Protein AF-U6DDI5-F1 (afdb_monomer_lite)

Secondary structure (DSSP, 8-state):
-PPPTTS--GGGS-HHHHHHHHHHHHHHHHHHHHHHHHTT--HHHHHHHHHHHHHHHS-HHHHTT----TTSS---------S----------------

Organism: Neovison vison (NCBI:txid452646)

Structure (mmCIF, N/CA/C/O backbone):
data_AF-U6DDI5-F1
#
_entry.id   AF-U6DDI5-F1
#
loop_
_atom_site.group_PDB
_atom_site.id
_atom_site.type_symbol
_atom_site.label_atom_id
_atom_site.label_alt_id
_atom_site.label_comp_id
_atom_site.label_asym_id
_atom_site.label_entity_id
_atom_site.label_seq_id
_atom_site.pdbx_PDB_ins_code
_atom_site.Cartn_x
_atom_site.Cartn_y
_atom_site.Cartn_z
_atom_site.occupancy
_atom_site.B_iso_or_equiv
_atom_site.auth_seq_id
_atom_site.auth_comp_id
_atom_site.auth_asym_id
_atom_site.auth_atom_id
_atom_site.pdbx_PDB_model_num
ATOM 1 N N . GLN A 1 1 ? -1.044 10.343 14.500 1.00 68.12 1 GLN A N 1
ATOM 2 C CA . GLN A 1 1 ? 0.271 10.907 14.880 1.00 68.12 1 GLN A CA 1
ATOM 3 C C . GLN A 1 1 ? 1.246 9.753 15.035 1.00 68.12 1 GLN A C 1
ATOM 5 O O . GLN A 1 1 ? 0.830 8.715 15.534 1.00 68.12 1 GLN A O 1
ATOM 10 N N . TRP A 1 2 ? 2.483 9.897 14.560 1.00 75.44 2 TRP A N 1
ATOM 11 C CA . TRP A 1 2 ? 3.495 8.844 14.681 1.00 75.44 2 TRP A CA 1
ATOM 12 C C . TRP A 1 2 ? 3.857 8.629 16.150 1.00 75.44 2 TRP A C 1
ATOM 14 O O . TRP A 1 2 ? 4.048 9.603 16.881 1.00 75.44 2 TRP A O 1
ATOM 24 N N . LYS A 1 3 ? 3.903 7.364 16.569 1.00 76.81 3 LYS A N 1
ATOM 25 C CA . LYS A 1 3 ? 4.393 6.985 17.894 1.00 76.81 3 LYS A CA 1
ATOM 26 C C . LYS A 1 3 ? 5.924 6.905 17.867 1.00 76.81 3 LYS A C 1
ATOM 28 O O . LYS A 1 3 ? 6.468 6.570 16.815 1.00 76.81 3 LYS A O 1
ATOM 33 N N . PRO A 1 4 ? 6.608 7.242 18.970 1.00 78.81 4 PRO A N 1
ATOM 34 C CA . PRO A 1 4 ? 8.058 7.119 19.049 1.00 78.81 4 PRO A CA 1
ATOM 35 C C . PRO A 1 4 ? 8.484 5.650 18.937 1.00 78.81 4 PRO A C 1
ATOM 37 O O . PRO A 1 4 ? 7.776 4.760 19.404 1.00 78.81 4 PRO A O 1
ATOM 40 N N . ASP A 1 5 ? 9.660 5.409 18.357 1.00 74.88 5 ASP A N 1
ATOM 41 C CA . ASP A 1 5 ? 10.204 4.059 18.118 1.00 74.88 5 ASP A CA 1
ATOM 42 C C . ASP A 1 5 ? 10.475 3.269 19.415 1.00 74.88 5 ASP A C 1
ATOM 44 O O . ASP A 1 5 ? 10.644 2.052 19.394 1.00 74.88 5 ASP A O 1
ATOM 48 N N . GLU A 1 6 ? 10.516 3.971 20.548 1.00 76.69 6 GLU A N 1
ATOM 49 C CA . GLU A 1 6 ? 10.716 3.435 21.897 1.00 76.69 6 GLU A CA 1
ATOM 50 C C . GLU A 1 6 ? 9.451 2.771 22.465 1.00 76.69 6 GLU A C 1
ATOM 52 O O . GLU A 1 6 ? 9.539 1.975 23.404 1.00 76.69 6 GLU A O 1
ATOM 57 N N . GLU A 1 7 ? 8.268 3.080 21.916 1.00 76.12 7 GLU A N 1
ATOM 58 C CA . GLU A 1 7 ? 7.034 2.417 22.328 1.00 76.12 7 GLU A CA 1
ATOM 59 C C . GLU A 1 7 ? 6.971 0.986 21.781 1.00 76.12 7 GLU A C 1
ATOM 61 O O . GLU A 1 7 ? 7.337 0.728 20.630 1.00 76.12 7 GLU A O 1
ATOM 66 N N . PRO A 1 8 ? 6.459 0.028 22.575 1.00 76.12 8 PRO A N 1
ATOM 67 C CA . PRO A 1 8 ? 6.289 -1.326 22.092 1.00 76.12 8 PRO A CA 1
ATOM 68 C C . PRO A 1 8 ? 5.365 -1.316 20.868 1.00 76.12 8 PRO A C 1
ATOM 70 O O . PRO A 1 8 ? 4.382 -0.571 20.804 1.00 76.12 8 PRO A O 1
ATOM 73 N N . GLY A 1 9 ? 5.729 -2.126 19.872 1.00 82.25 9 GLY A N 1
ATOM 74 C CA . GLY A 1 9 ? 5.084 -2.128 18.564 1.00 82.25 9 GLY A CA 1
ATOM 75 C C . GLY A 1 9 ? 3.582 -2.437 18.617 1.00 82.25 9 GLY A C 1
ATOM 76 O O . GLY A 1 9 ? 3.039 -2.775 19.674 1.00 82.25 9 GLY A O 1
ATOM 77 N N . PRO A 1 10 ? 2.888 -2.395 17.465 1.00 82.12 10 PRO A N 1
ATOM 78 C CA . PRO A 1 10 ? 1.433 -2.538 17.396 1.00 82.12 10 PRO A CA 1
ATOM 79 C C . PRO A 1 10 ? 0.856 -3.783 18.085 1.00 82.12 10 PRO A C 1
ATOM 81 O O . PRO A 1 10 ? -0.333 -3.817 18.392 1.00 82.12 10 PRO A O 1
ATOM 84 N N . GLN A 1 11 ? 1.670 -4.813 18.346 1.00 84.75 11 GLN A N 1
ATOM 85 C CA . GLN 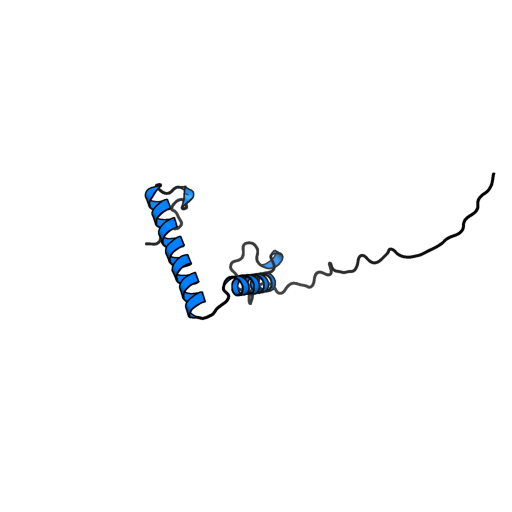A 1 11 ? 1.245 -6.003 19.084 1.00 84.75 11 GLN A CA 1
ATOM 86 C C . GLN A 1 11 ? 0.896 -5.715 20.555 1.00 84.75 11 GLN A C 1
ATOM 88 O O . GLN A 1 11 ? 0.055 -6.417 21.115 1.00 84.75 11 GLN A O 1
ATOM 93 N N . ALA A 1 12 ? 1.511 -4.702 21.171 1.00 89.31 12 ALA A N 1
ATOM 94 C CA . ALA A 1 12 ? 1.321 -4.352 22.580 1.00 89.31 12 ALA A CA 1
ATOM 95 C C . ALA A 1 12 ? 0.265 -3.258 22.813 1.00 89.31 12 ALA A C 1
ATOM 97 O O . ALA A 1 12 ? -0.044 -2.935 23.959 1.00 89.31 12 ALA A O 1
ATOM 98 N N . TRP A 1 13 ? -0.281 -2.664 21.749 1.00 89.38 13 TRP A N 1
ATOM 99 C CA . TRP A 1 13 ? -1.243 -1.570 21.876 1.00 89.38 13 TRP A CA 1
ATOM 100 C C . TRP A 1 13 ? -2.615 -2.052 22.372 1.00 89.38 13 TRP A C 1
ATOM 102 O O . TRP A 1 13 ? -3.004 -3.200 22.114 1.00 89.38 13 TRP A O 1
ATOM 112 N N . PRO A 1 14 ? -3.398 -1.167 23.021 1.00 92.69 14 PRO A N 1
ATOM 113 C CA . PRO A 1 14 ? -4.782 -1.452 23.375 1.00 92.69 14 PRO A CA 1
ATOM 114 C C . PRO A 1 14 ? -5.601 -1.925 22.161 1.00 92.69 14 PRO A C 1
ATOM 116 O O . PRO A 1 14 ? -5.396 -1.424 21.050 1.00 92.69 14 PRO A O 1
ATOM 119 N N . PRO A 1 15 ? -6.587 -2.828 22.338 1.00 92.75 15 PRO A N 1
ATOM 120 C CA . PRO A 1 15 ? -7.377 -3.368 21.227 1.00 92.75 15 PRO A CA 1
ATOM 121 C C . PRO A 1 15 ? -8.012 -2.298 20.331 1.00 92.75 15 PRO A C 1
ATOM 123 O O . PRO A 1 15 ? -8.028 -2.448 19.113 1.00 92.75 15 PRO A O 1
ATOM 126 N N . LYS A 1 16 ? -8.476 -1.192 20.925 1.00 93.88 16 LYS A N 1
ATOM 127 C CA . LYS A 1 16 ? -9.065 -0.061 20.195 1.00 93.88 16 LYS A CA 1
ATOM 128 C C . LYS A 1 16 ? -8.063 0.616 19.255 1.00 93.88 16 LYS A C 1
ATOM 130 O O . LYS A 1 16 ? -8.414 0.949 18.131 1.00 93.88 16 LYS A O 1
ATOM 135 N N . GLU A 1 17 ? -6.824 0.805 19.697 1.00 91.81 17 GLU A N 1
ATOM 136 C CA . GLU A 1 17 ? -5.776 1.424 18.875 1.00 91.81 17 GLU A CA 1
ATOM 137 C C . GLU A 1 17 ? -5.332 0.497 17.744 1.00 91.81 17 GLU A C 1
ATOM 139 O O . GLU A 1 17 ? -5.096 0.948 16.627 1.00 91.81 17 GLU A O 1
ATOM 144 N N . ARG A 1 18 ? -5.272 -0.813 18.005 1.00 92.31 18 ARG A N 1
ATOM 145 C CA . ARG A 1 18 ? -4.991 -1.813 16.967 1.00 92.31 18 ARG A CA 1
ATOM 146 C C . ARG A 1 18 ? -6.083 -1.861 15.904 1.00 92.31 18 ARG A C 1
ATOM 148 O O . ARG A 1 18 ? -5.755 -1.976 14.728 1.00 92.31 18 ARG A O 1
ATOM 155 N N . ALA A 1 19 ? -7.348 -1.771 16.312 1.00 94.31 19 ALA A N 1
ATOM 156 C CA . ALA A 1 19 ? -8.475 -1.694 15.387 1.00 94.31 19 ALA A CA 1
ATOM 157 C C . ALA A 1 19 ? -8.391 -0.424 14.526 1.00 94.31 19 ALA A C 1
ATOM 159 O O . ALA A 1 19 ? -8.443 -0.523 13.307 1.00 94.31 19 ALA A O 1
ATOM 160 N N . ALA A 1 20 ? -8.129 0.736 15.138 1.00 94.00 20 ALA A N 1
ATOM 161 C CA . ALA A 1 20 ? -7.936 1.982 14.397 1.00 94.00 20 ALA A CA 1
ATOM 162 C C . ALA A 1 20 ? -6.772 1.889 13.390 1.00 94.00 20 ALA A C 1
ATOM 164 O O . ALA A 1 20 ? -6.912 2.297 12.245 1.00 94.00 20 ALA A O 1
ATOM 165 N N . LEU A 1 21 ? -5.637 1.283 13.767 1.00 93.62 21 LEU A N 1
ATOM 166 C CA . LEU A 1 21 ? -4.534 1.044 12.827 1.00 93.62 21 LEU A CA 1
ATOM 167 C C . LEU A 1 21 ? -4.966 0.173 11.635 1.00 93.62 21 LEU A C 1
ATOM 169 O O . LEU A 1 21 ? -4.557 0.432 10.506 1.00 93.62 21 LEU A O 1
ATOM 173 N N . GLN A 1 22 ? -5.760 -0.872 11.876 1.00 95.00 22 GLN A N 1
ATOM 174 C CA . GLN A 1 22 ? -6.262 -1.746 10.813 1.00 95.00 22 GLN A CA 1
ATOM 175 C C . GLN A 1 22 ? -7.210 -1.008 9.865 1.00 95.00 22 GLN A C 1
ATOM 177 O O . GLN A 1 22 ? -7.128 -1.227 8.656 1.00 95.00 22 GLN A O 1
ATOM 182 N N . GLU A 1 23 ? -8.070 -0.138 10.394 1.00 97.25 23 GLU A N 1
ATOM 183 C CA . GLU A 1 23 ? -8.962 0.715 9.601 1.00 97.25 23 GLU A CA 1
ATOM 184 C C . GLU A 1 23 ? -8.155 1.653 8.695 1.00 97.25 23 GLU A C 1
ATOM 186 O O . GLU A 1 23 ? -8.316 1.604 7.479 1.00 97.25 23 GLU A O 1
ATOM 191 N N . GLU A 1 24 ? -7.183 2.385 9.242 1.00 97.44 24 GLU A N 1
ATOM 192 C CA . GLU A 1 24 ? -6.345 3.313 8.464 1.00 97.44 24 GLU A CA 1
ATOM 193 C C . GLU A 1 24 ? -5.518 2.597 7.378 1.00 97.44 24 GLU A C 1
ATOM 195 O O . GLU A 1 24 ? -5.409 3.063 6.241 1.00 97.44 24 GLU A O 1
ATOM 200 N N . LEU A 1 25 ? -4.952 1.423 7.690 1.00 97.56 25 LEU A N 1
ATOM 201 C CA . LEU A 1 25 ? -4.256 0.600 6.693 1.00 97.56 25 LEU A CA 1
ATOM 202 C C . LEU A 1 25 ? -5.206 0.124 5.585 1.00 97.56 25 LEU A C 1
ATOM 204 O O . LEU A 1 25 ? -4.809 0.053 4.417 1.00 97.56 25 LEU A O 1
ATOM 208 N N . SER A 1 26 ? -6.448 -0.198 5.946 1.00 98.25 26 SER A N 1
ATOM 209 C CA . SER A 1 26 ? -7.475 -0.619 4.993 1.00 98.25 26 SER A CA 1
ATOM 210 C C . SER A 1 26 ? -7.895 0.538 4.093 1.00 98.25 26 SER A C 1
ATOM 212 O O . SER A 1 26 ? -7.972 0.348 2.882 1.00 98.25 26 SER A O 1
ATOM 214 N N . ASP A 1 27 ? -8.071 1.739 4.638 1.00 98.38 27 ASP A N 1
ATOM 215 C CA . ASP A 1 27 ? -8.419 2.933 3.866 1.00 98.38 27 ASP A CA 1
ATOM 216 C C . ASP A 1 27 ? -7.340 3.272 2.834 1.00 98.38 27 ASP A C 1
ATOM 218 O O . ASP A 1 27 ? -7.648 3.494 1.658 1.00 98.38 27 ASP A O 1
ATOM 222 N N . VAL A 1 28 ? -6.060 3.218 3.220 1.00 98.38 28 VAL A N 1
ATOM 223 C CA . VAL A 1 28 ? -4.941 3.403 2.279 1.00 98.38 28 VAL A CA 1
ATOM 224 C C . VAL A 1 28 ? -4.988 2.367 1.153 1.00 98.38 28 VAL A C 1
ATOM 226 O O . VAL A 1 28 ? -4.822 2.724 -0.017 1.00 98.38 28 VAL A O 1
ATOM 229 N N . LEU A 1 29 ? -5.237 1.094 1.477 1.00 98.56 29 LEU A N 1
ATOM 230 C CA . LEU A 1 29 ? -5.343 0.035 0.472 1.00 98.56 29 LEU A CA 1
ATOM 231 C C . LEU A 1 29 ? -6.544 0.251 -0.460 1.00 98.56 29 LEU A C 1
ATOM 233 O O . LEU A 1 29 ? -6.398 0.119 -1.677 1.00 98.56 29 LEU A O 1
ATOM 237 N N . ILE A 1 30 ? -7.708 0.614 0.084 1.00 98.62 30 ILE A N 1
ATOM 238 C CA . ILE A 1 30 ? -8.931 0.895 -0.681 1.00 98.62 30 ILE A CA 1
ATOM 239 C C . ILE A 1 30 ? -8.676 2.030 -1.672 1.00 98.62 30 ILE A C 1
ATOM 241 O O . ILE A 1 30 ? -8.940 1.876 -2.869 1.00 98.62 30 ILE A O 1
ATOM 245 N N . TYR A 1 31 ? -8.108 3.144 -1.206 1.00 98.44 31 TYR A N 1
ATOM 246 C CA . TYR A 1 31 ? -7.789 4.272 -2.078 1.00 98.44 31 TYR A CA 1
ATOM 247 C C . TYR A 1 31 ? -6.733 3.918 -3.127 1.00 98.44 31 TYR A C 1
ATOM 249 O O . TYR A 1 31 ? -6.863 4.343 -4.275 1.00 98.44 31 TYR A O 1
ATOM 257 N N . LEU A 1 32 ? -5.726 3.109 -2.786 1.00 98.62 32 LEU A N 1
ATOM 258 C CA . LEU A 1 32 ? -4.718 2.651 -3.743 1.00 98.62 32 LEU A CA 1
ATOM 259 C C . LEU A 1 32 ? -5.333 1.793 -4.859 1.00 98.62 32 LEU A C 1
ATOM 261 O O . LEU A 1 32 ? -5.031 2.006 -6.036 1.00 98.62 32 LEU A O 1
ATOM 265 N N . VAL A 1 33 ? -6.211 0.850 -4.508 1.00 98.56 33 VAL A N 1
ATOM 266 C CA . VAL A 1 33 ? -6.918 0.002 -5.482 1.00 98.56 33 VAL A CA 1
ATOM 267 C C . VAL A 1 33 ? -7.836 0.849 -6.365 1.00 98.56 33 VAL A C 1
ATOM 269 O O . VAL A 1 33 ? -7.808 0.710 -7.591 1.00 98.56 33 VAL A O 1
ATOM 272 N N . ALA A 1 34 ? -8.602 1.769 -5.772 1.00 98.62 34 ALA A N 1
ATOM 273 C CA . ALA A 1 34 ? -9.474 2.678 -6.513 1.00 98.62 34 ALA A CA 1
ATOM 274 C C . ALA A 1 34 ? -8.682 3.581 -7.477 1.00 98.62 34 ALA A C 1
ATOM 276 O O . ALA A 1 34 ? -9.081 3.772 -8.629 1.00 98.62 34 ALA A O 1
ATOM 277 N N . LEU A 1 35 ? -7.532 4.099 -7.035 1.00 98.75 35 LEU A N 1
ATOM 278 C CA . LEU A 1 35 ? -6.637 4.904 -7.861 1.00 98.75 35 LEU A CA 1
ATOM 279 C C . LEU A 1 35 ? -6.070 4.095 -9.032 1.00 98.75 35 LEU A C 1
ATOM 281 O O . LEU A 1 35 ? -6.086 4.576 -10.164 1.00 98.75 35 LEU A O 1
ATOM 285 N N . ALA A 1 36 ? -5.615 2.863 -8.793 1.00 98.62 36 ALA A N 1
ATOM 286 C CA . ALA A 1 36 ? -5.117 1.995 -9.857 1.00 98.62 36 ALA A CA 1
ATOM 287 C C . ALA A 1 36 ? -6.192 1.721 -10.920 1.00 98.62 36 ALA A C 1
ATOM 289 O O . ALA A 1 36 ? -5.913 1.840 -12.114 1.00 98.62 36 ALA A O 1
ATOM 290 N N . ALA A 1 37 ? -7.431 1.449 -10.492 1.00 98.38 37 ALA A N 1
ATOM 291 C CA . ALA A 1 37 ? -8.563 1.270 -11.399 1.00 98.38 37 ALA A CA 1
ATOM 292 C C . ALA A 1 37 ? -8.840 2.536 -12.229 1.00 98.38 37 ALA A C 1
ATOM 294 O O . ALA A 1 37 ? -8.996 2.452 -13.448 1.00 98.38 37 ALA A O 1
ATOM 295 N N . ARG A 1 38 ? -8.832 3.719 -11.596 1.00 98.56 38 ARG A N 1
ATOM 296 C CA . ARG A 1 38 ? -9.034 5.011 -12.276 1.00 98.56 38 ARG A CA 1
ATOM 297 C C . ARG A 1 38 ? -7.918 5.347 -13.272 1.00 98.56 38 ARG A C 1
ATOM 299 O O . ARG A 1 38 ? -8.180 6.017 -14.265 1.00 98.56 38 ARG A O 1
ATOM 306 N N . CYS A 1 39 ? -6.700 4.880 -13.020 1.00 98.62 39 CYS A N 1
ATOM 307 C CA . CYS A 1 39 ? -5.553 5.044 -13.914 1.00 98.62 39 CYS A CA 1
ATOM 308 C C . CYS A 1 39 ? -5.412 3.910 -14.945 1.00 98.62 39 CYS A C 1
ATOM 310 O O . CYS A 1 39 ? -4.424 3.892 -15.677 1.00 98.62 39 CYS A O 1
ATOM 312 N N . HIS A 1 40 ? -6.358 2.965 -15.003 1.00 98.31 40 HIS A N 1
ATOM 313 C CA . HIS A 1 40 ? -6.303 1.784 -15.875 1.00 98.31 40 HIS A CA 1
ATOM 314 C C . HIS A 1 40 ? -5.027 0.938 -15.695 1.00 98.31 40 HIS A C 1
ATOM 316 O O . HIS A 1 40 ? -4.483 0.388 -16.653 1.00 98.31 40 HIS A O 1
ATOM 322 N N . VAL A 1 41 ? -4.544 0.827 -14.456 1.00 98.56 41 VAL A N 1
ATOM 323 C CA . VAL A 1 41 ? -3.374 0.019 -14.098 1.00 98.56 41 VAL A CA 1
ATOM 324 C C . VAL A 1 41 ? -3.823 -1.356 -13.603 1.00 98.56 41 VAL A C 1
ATOM 326 O O . VAL A 1 41 ? -4.582 -1.461 -12.641 1.00 98.56 41 VAL A O 1
ATOM 329 N N . ASP A 1 42 ? -3.289 -2.420 -14.207 1.00 98.38 42 ASP A N 1
ATOM 330 C CA . ASP A 1 42 ? -3.352 -3.783 -13.660 1.00 98.38 42 ASP A CA 1
ATOM 331 C C . ASP A 1 42 ? -2.421 -3.874 -12.438 1.00 98.38 42 ASP A C 1
ATOM 333 O O . ASP A 1 42 ? -1.228 -4.179 -12.548 1.00 98.38 42 ASP A O 1
ATOM 337 N N . LEU A 1 43 ? -2.961 -3.513 -11.270 1.00 98.31 43 LEU A N 1
ATOM 338 C CA . LEU A 1 43 ? -2.204 -3.435 -10.022 1.00 98.31 43 LEU A CA 1
ATOM 339 C C . LEU A 1 43 ? -1.562 -4.780 -9.628 1.00 98.31 43 LEU A C 1
ATOM 341 O O . LEU A 1 43 ? -0.368 -4.764 -9.320 1.00 98.31 43 LEU A O 1
ATOM 345 N N . PRO A 1 44 ? -2.255 -5.939 -9.685 1.00 98.19 44 PRO A N 1
ATOM 346 C CA . PRO A 1 44 ? -1.624 -7.235 -9.427 1.00 98.19 44 PRO A CA 1
ATOM 347 C C . PRO A 1 44 ? -0.394 -7.501 -10.307 1.00 98.19 44 PRO A C 1
ATOM 349 O O . PRO A 1 44 ? 0.674 -7.845 -9.791 1.00 98.19 44 PRO A O 1
ATOM 352 N N . ARG A 1 45 ? -0.492 -7.285 -11.626 1.00 98.44 45 ARG A N 1
ATOM 353 C CA . ARG A 1 45 ? 0.647 -7.478 -12.541 1.00 98.44 45 ARG A CA 1
ATOM 354 C C . ARG A 1 45 ? 1.784 -6.488 -12.279 1.00 98.44 45 ARG A C 1
ATOM 356 O O . ARG A 1 45 ? 2.960 -6.863 -12.353 1.00 98.44 45 ARG A O 1
ATOM 363 N N . ALA A 1 46 ? 1.454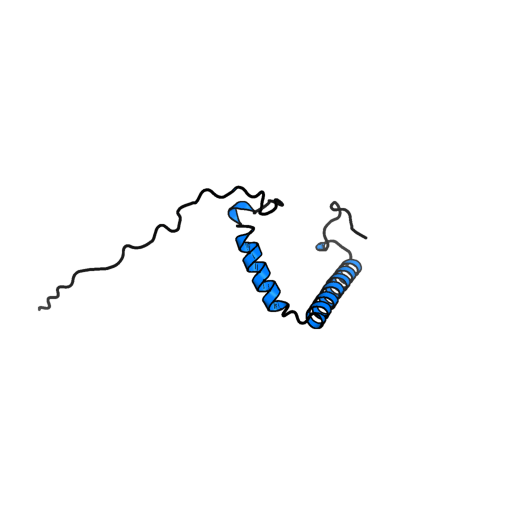 -5.236 -11.968 1.00 98.25 46 ALA A N 1
ATOM 364 C CA . ALA A 1 46 ? 2.439 -4.209 -11.641 1.00 98.25 46 ALA A CA 1
ATOM 365 C C . ALA A 1 46 ? 3.225 -4.558 -10.365 1.00 98.25 46 ALA A C 1
ATOM 367 O O . ALA A 1 46 ? 4.446 -4.385 -10.335 1.00 98.25 46 ALA A O 1
ATOM 368 N N . VAL A 1 47 ? 2.555 -5.103 -9.342 1.00 98.19 47 VAL A N 1
ATOM 369 C CA . VAL A 1 47 ? 3.200 -5.566 -8.102 1.00 98.19 47 VAL A CA 1
ATOM 370 C C . VAL A 1 47 ? 4.195 -6.689 -8.389 1.00 98.19 47 VAL A C 1
ATOM 372 O O . VAL A 1 47 ? 5.346 -6.576 -7.971 1.00 98.19 47 VAL A O 1
ATOM 375 N N . LEU A 1 48 ? 3.807 -7.713 -9.158 1.00 98.25 48 LEU A N 1
ATOM 376 C CA . LEU A 1 48 ? 4.714 -8.807 -9.542 1.00 98.25 48 LEU A CA 1
ATOM 377 C C . LEU A 1 48 ? 5.954 -8.282 -10.281 1.00 98.25 48 LEU A C 1
ATOM 379 O O . LEU A 1 48 ? 7.086 -8.575 -9.900 1.00 98.25 48 LEU A O 1
ATOM 383 N N . SER A 1 49 ? 5.747 -7.397 -11.258 1.00 98.00 49 SER A N 1
ATOM 384 C CA . SER A 1 49 ? 6.845 -6.773 -12.011 1.00 98.00 49 SER A CA 1
ATOM 385 C C . SER A 1 49 ? 7.786 -5.972 -11.099 1.00 98.00 49 SER A C 1
ATOM 387 O O . SER A 1 49 ? 9.008 -5.967 -11.278 1.00 98.00 49 SER A O 1
ATOM 389 N N . LYS A 1 50 ? 7.232 -5.288 -10.088 1.00 97.31 50 LYS A N 1
ATOM 390 C CA . LYS A 1 50 ? 8.018 -4.528 -9.112 1.00 97.31 50 LYS A CA 1
ATOM 391 C C . LYS A 1 50 ? 8.790 -5.440 -8.160 1.00 97.31 50 LYS A C 1
ATOM 393 O O . LYS A 1 50 ? 9.915 -5.086 -7.801 1.00 97.31 50 LYS A O 1
ATOM 398 N N . MET A 1 51 ? 8.217 -6.575 -7.762 1.00 96.69 51 MET A N 1
ATOM 399 C CA . MET A 1 51 ? 8.886 -7.578 -6.928 1.00 96.69 51 MET A CA 1
ATOM 400 C C . MET A 1 51 ? 10.106 -8.165 -7.642 1.00 96.69 51 MET A C 1
ATOM 402 O O . MET A 1 51 ? 11.190 -8.171 -7.058 1.00 96.69 51 MET A O 1
ATOM 406 N N . ASP A 1 52 ? 9.978 -8.534 -8.917 1.00 96.06 52 ASP A N 1
ATOM 407 C CA . ASP A 1 52 ? 11.104 -9.032 -9.721 1.00 96.06 52 ASP A CA 1
ATOM 408 C C . ASP A 1 52 ? 12.227 -7.995 -9.835 1.00 96.06 52 ASP A C 1
ATOM 410 O O . ASP A 1 52 ? 13.412 -8.291 -9.658 1.00 96.06 52 ASP A O 1
ATOM 414 N N . LEU A 1 53 ? 11.858 -6.739 -10.090 1.00 94.50 53 LEU A N 1
ATOM 415 C CA . LEU A 1 53 ? 12.810 -5.636 -10.146 1.00 94.50 53 LEU A CA 1
ATOM 416 C C . LEU A 1 53 ? 13.486 -5.391 -8.789 1.00 94.50 53 LEU A C 1
ATOM 418 O O . LEU A 1 53 ? 14.684 -5.111 -8.754 1.00 94.50 53 LEU A O 1
ATOM 422 N N . ASN A 1 54 ? 12.754 -5.504 -7.679 1.00 93.75 54 ASN A N 1
ATOM 423 C CA . ASN A 1 54 ? 13.329 -5.400 -6.337 1.00 93.75 54 ASN A CA 1
ATOM 424 C C . ASN A 1 54 ? 14.325 -6.528 -6.073 1.00 93.75 54 ASN A C 1
ATOM 426 O O . ASN A 1 54 ? 15.416 -6.246 -5.589 1.00 93.75 54 ASN A O 1
ATOM 430 N N . HIS A 1 55 ? 13.990 -7.765 -6.443 1.00 90.38 55 HIS A N 1
ATOM 431 C CA . HIS A 1 55 ? 14.878 -8.916 -6.282 1.00 90.38 55 HIS A CA 1
ATOM 432 C C . HIS A 1 55 ? 16.205 -8.721 -7.029 1.00 90.38 55 HIS A C 1
ATOM 434 O O . HIS A 1 55 ? 17.275 -8.980 -6.484 1.00 90.38 55 HIS A O 1
ATOM 440 N N . ARG A 1 56 ? 16.150 -8.189 -8.258 1.00 89.94 56 ARG A N 1
ATOM 441 C CA . ARG A 1 56 ? 17.351 -7.871 -9.052 1.00 89.94 56 ARG A CA 1
ATOM 442 C C . ARG A 1 56 ? 18.162 -6.716 -8.462 1.00 89.94 56 ARG A C 1
ATOM 444 O O . ARG A 1 56 ? 19.385 -6.756 -8.498 1.00 89.94 56 ARG A O 1
ATOM 451 N N . ARG A 1 57 ? 17.494 -5.677 -7.946 1.00 90.44 57 ARG A N 1
ATOM 452 C CA . ARG A 1 57 ? 18.156 -4.490 -7.370 1.00 90.44 57 ARG A CA 1
ATOM 453 C C . ARG A 1 57 ? 18.744 -4.741 -5.985 1.00 90.44 57 ARG A C 1
ATOM 455 O O . ARG A 1 57 ? 19.727 -4.103 -5.636 1.00 90.44 57 ARG A O 1
ATOM 462 N N . TYR A 1 58 ? 18.161 -5.645 -5.208 1.00 90.56 58 TYR A N 1
ATOM 463 C CA . TYR A 1 58 ? 18.564 -5.907 -3.830 1.00 90.56 58 TYR A CA 1
ATOM 464 C C . TYR A 1 58 ? 18.835 -7.400 -3.610 1.00 90.56 58 TYR A C 1
ATOM 466 O O . TYR A 1 58 ? 18.062 -8.053 -2.903 1.00 90.56 58 TYR A O 1
ATOM 474 N N . PRO A 1 59 ? 19.928 -7.958 -4.168 1.00 90.56 59 PRO A N 1
ATOM 475 C CA . PRO A 1 59 ? 20.296 -9.348 -3.923 1.00 90.56 59 PRO A CA 1
ATOM 476 C C . PRO A 1 59 ? 20.476 -9.609 -2.424 1.00 90.56 59 PRO A C 1
ATOM 478 O O . PRO A 1 59 ? 21.218 -8.889 -1.759 1.00 90.56 59 PRO A O 1
ATOM 481 N N . ALA A 1 60 ? 19.835 -10.653 -1.891 1.00 89.50 60 ALA A N 1
ATOM 482 C CA . ALA A 1 60 ? 19.766 -10.895 -0.445 1.00 89.50 60 ALA A CA 1
ATOM 483 C C . ALA A 1 60 ? 21.141 -11.015 0.239 1.00 89.50 60 ALA A C 1
ATOM 485 O O . ALA A 1 60 ? 21.290 -10.620 1.391 1.00 89.50 60 ALA A O 1
ATOM 486 N N . HIS A 1 61 ? 22.147 -11.537 -0.469 1.00 87.38 61 HIS A N 1
ATOM 487 C CA . HIS A 1 61 ? 23.512 -11.663 0.047 1.00 87.38 61 HIS A CA 1
ATOM 488 C C . HIS A 1 61 ? 24.240 -10.313 0.182 1.00 87.38 61 HIS A C 1
ATOM 490 O O . HIS A 1 61 ? 25.191 -10.225 0.948 1.00 87.38 61 HIS A O 1
ATOM 496 N N . LEU A 1 62 ? 23.782 -9.264 -0.514 1.00 85.25 62 LEU A N 1
ATOM 497 C CA . LEU A 1 62 ? 24.354 -7.911 -0.462 1.00 85.25 62 LEU A CA 1
ATOM 498 C C . LEU A 1 62 ? 23.497 -6.940 0.361 1.00 85.25 62 LEU A C 1
ATOM 500 O O .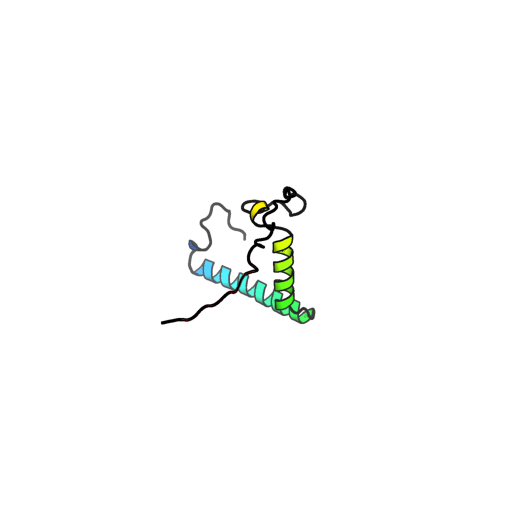 LEU A 1 62 ? 24.021 -5.971 0.900 1.00 85.25 62 LEU A O 1
ATOM 504 N N . SER A 1 63 ? 22.182 -7.169 0.438 1.00 87.19 63 SER A N 1
ATOM 505 C CA . SER A 1 63 ? 21.221 -6.214 1.007 1.00 87.19 63 SER A CA 1
ATOM 506 C C . SER A 1 63 ? 20.683 -6.584 2.394 1.00 87.19 63 SER A C 1
ATOM 508 O O . SER A 1 63 ? 20.053 -5.746 3.041 1.00 87.19 63 SER A O 1
ATOM 510 N N . ARG A 1 64 ? 20.898 -7.812 2.891 1.00 85.50 64 ARG A N 1
ATOM 511 C CA . ARG A 1 64 ? 20.356 -8.237 4.195 1.00 85.50 64 ARG A CA 1
ATOM 512 C C . ARG A 1 64 ? 20.895 -7.360 5.331 1.00 85.50 64 ARG A C 1
ATOM 514 O O . ARG A 1 64 ? 22.099 -7.254 5.521 1.00 85.50 64 ARG A O 1
ATOM 521 N N . GLY A 1 65 ? 19.982 -6.775 6.110 1.00 86.12 65 GLY A N 1
ATOM 522 C CA . GLY A 1 65 ? 20.322 -5.890 7.232 1.00 86.12 65 GLY A CA 1
ATOM 523 C C . GLY A 1 65 ? 20.836 -4.510 6.812 1.00 86.12 65 GLY A C 1
ATOM 524 O O . GLY A 1 65 ? 21.259 -3.740 7.668 1.00 86.12 65 GLY A O 1
ATOM 525 N N . SER A 1 66 ? 20.794 -4.186 5.516 1.00 83.12 66 SER A N 1
ATOM 526 C CA . SER A 1 66 ? 21.275 -2.922 4.970 1.00 83.12 66 SER A CA 1
ATOM 527 C C . SER A 1 66 ? 20.118 -2.095 4.416 1.00 83.12 66 SER A C 1
ATOM 529 O O . SER A 1 66 ? 19.301 -2.585 3.639 1.00 83.12 66 SER A O 1
ATOM 531 N N . ALA A 1 67 ? 20.071 -0.818 4.791 1.00 83.88 67 ALA A N 1
ATOM 532 C CA . ALA A 1 67 ? 19.171 0.170 4.197 1.00 83.88 67 ALA A CA 1
ATOM 533 C C . ALA A 1 67 ? 19.809 0.896 2.996 1.00 83.88 67 ALA A C 1
ATOM 535 O O . ALA A 1 67 ? 19.239 1.863 2.487 1.00 83.88 67 ALA A O 1
ATOM 536 N N . LEU A 1 68 ? 20.998 0.460 2.552 1.00 87.12 68 LEU A N 1
ATOM 537 C CA . LEU A 1 68 ? 21.681 1.058 1.408 1.00 87.12 68 LEU A CA 1
ATOM 538 C C . LEU A 1 68 ? 20.834 0.922 0.147 1.00 87.12 68 LEU A C 1
ATOM 540 O O . LEU A 1 68 ? 20.188 -0.099 -0.108 1.00 87.12 68 LEU A O 1
ATOM 544 N N . LYS A 1 69 ? 20.862 1.964 -0.679 1.00 85.56 69 LYS A N 1
ATOM 545 C CA . LYS A 1 69 ? 20.241 1.920 -1.995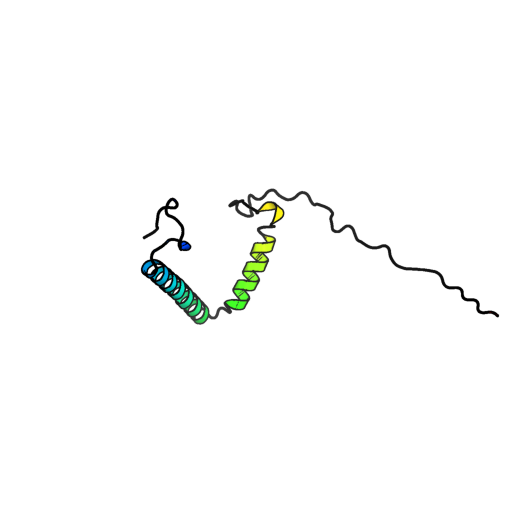 1.00 85.56 69 LYS A CA 1
ATOM 546 C C . LYS A 1 69 ? 21.041 0.978 -2.894 1.00 85.56 69 LYS A C 1
ATOM 548 O O . LYS A 1 69 ? 22.246 0.835 -2.746 1.00 85.56 69 LYS A O 1
ATOM 553 N N . TYR A 1 70 ? 20.377 0.385 -3.884 1.00 82.25 70 TYR A N 1
ATOM 554 C CA . TYR A 1 70 ? 21.014 -0.527 -4.841 1.00 82.25 70 TYR A CA 1
ATOM 555 C C . TYR A 1 70 ? 22.206 0.075 -5.609 1.00 82.25 70 TYR A C 1
ATOM 557 O O . TYR A 1 70 ? 23.021 -0.673 -6.133 1.00 82.25 70 TYR A O 1
ATOM 565 N N . THR A 1 71 ? 22.310 1.406 -5.694 1.00 84.56 71 THR A N 1
ATOM 566 C CA . THR A 1 71 ? 23.460 2.111 -6.289 1.00 84.56 71 THR A CA 1
ATOM 567 C C . THR A 1 71 ? 24.716 2.029 -5.429 1.00 84.56 71 THR A C 1
ATOM 569 O O . THR A 1 71 ? 25.816 2.120 -5.960 1.00 84.56 71 THR A O 1
ATOM 572 N N . ASP A 1 72 ? 24.534 1.824 -4.127 1.00 84.50 72 ASP A N 1
ATOM 573 C CA . ASP A 1 72 ? 25.575 1.903 -3.105 1.00 84.50 72 ASP A CA 1
ATOM 574 C C . ASP A 1 72 ? 25.841 0.518 -2.488 1.00 84.50 72 ASP A C 1
ATOM 576 O O . ASP A 1 72 ? 26.604 0.387 -1.532 1.00 84.50 72 ASP A O 1
ATOM 580 N N . LEU A 1 73 ? 25.199 -0.532 -3.021 1.00 81.62 73 LEU A N 1
ATOM 581 C CA . LEU A 1 73 ? 25.499 -1.910 -2.652 1.00 81.62 73 LEU A CA 1
ATOM 582 C C . LEU A 1 73 ? 26.886 -2.293 -3.185 1.00 81.62 73 LEU A C 1
ATOM 584 O O . LEU A 1 73 ? 27.216 -1.949 -4.329 1.00 81.62 73 LEU A O 1
ATOM 588 N N . PRO A 1 74 ? 27.680 -3.046 -2.403 1.00 77.19 74 PRO A N 1
ATOM 589 C CA . PRO A 1 74 ? 28.963 -3.548 -2.870 1.00 77.19 74 PRO A CA 1
ATOM 590 C C . PRO A 1 74 ? 28.745 -4.323 -4.170 1.00 77.19 74 PRO A C 1
ATOM 592 O O . PRO A 1 74 ? 27.938 -5.251 -4.221 1.00 77.19 74 PRO A O 1
ATOM 595 N N . HIS A 1 75 ? 29.406 -3.894 -5.245 1.00 63.69 75 HIS A N 1
ATOM 596 C CA . HIS A 1 75 ? 29.322 -4.560 -6.539 1.00 63.69 75 HIS A CA 1
ATOM 597 C C . HIS A 1 75 ? 29.903 -5.962 -6.361 1.00 63.69 75 HIS A C 1
ATOM 599 O O . HIS A 1 75 ? 31.097 -6.105 -6.105 1.00 63.69 75 HIS A O 1
ATOM 605 N N . GLY A 1 76 ? 29.045 -6.983 -6.387 1.00 57.59 76 GLY A N 1
ATOM 606 C CA . GLY A 1 76 ? 29.455 -8.353 -6.106 1.00 57.59 76 GLY A CA 1
ATOM 607 C C . GLY A 1 76 ? 30.602 -8.773 -7.022 1.00 57.59 76 GLY A C 1
ATOM 608 O O . GLY A 1 76 ? 30.459 -8.740 -8.244 1.00 57.59 76 GLY A O 1
ATOM 609 N N . ALA A 1 77 ? 31.724 -9.188 -6.426 1.00 45.81 77 ALA A N 1
ATOM 610 C CA . ALA A 1 77 ? 32.643 -10.098 -7.085 1.00 45.81 77 ALA A CA 1
ATOM 611 C C . ALA A 1 77 ? 31.811 -11.288 -7.574 1.00 45.81 77 ALA A C 1
ATOM 613 O O . ALA A 1 77 ? 31.046 -11.884 -6.816 1.00 45.81 77 ALA A O 1
ATOM 614 N N . THR A 1 78 ? 31.903 -11.565 -8.866 1.00 47.50 78 THR A N 1
ATOM 615 C CA . THR A 1 78 ? 31.327 -12.734 -9.516 1.00 47.50 78 THR A CA 1
ATOM 616 C C . THR A 1 78 ? 31.757 -13.992 -8.759 1.00 47.50 78 THR A C 1
ATOM 618 O O . THR A 1 78 ? 32.902 -14.410 -8.892 1.00 47.50 78 THR A O 1
ATOM 621 N N . SER A 1 79 ? 30.878 -14.589 -7.952 1.00 40.50 79 SER A N 1
ATOM 622 C CA . SER A 1 79 ? 31.101 -15.946 -7.447 1.00 40.50 79 SER A CA 1
ATOM 623 C C . SER A 1 79 ? 30.459 -16.938 -8.402 1.00 40.50 79 SER A C 1
ATOM 625 O O . SER A 1 79 ? 29.239 -17.042 -8.531 1.00 40.50 79 SER A O 1
AT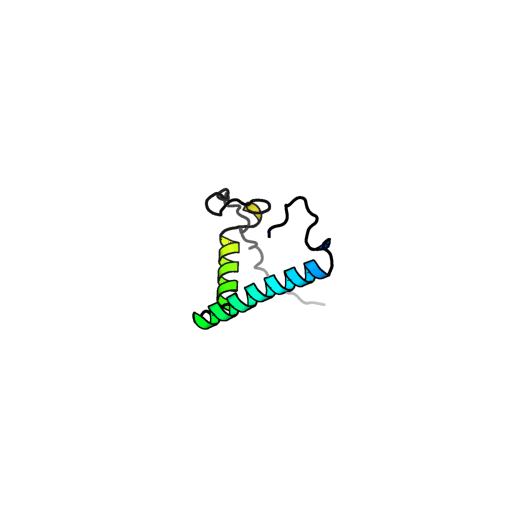OM 627 N N . GLU A 1 80 ? 31.365 -17.612 -9.090 1.00 43.03 80 GLU A N 1
ATOM 628 C CA . GLU A 1 80 ? 31.266 -18.733 -10.011 1.00 43.03 80 GLU A CA 1
ATOM 629 C C . GLU A 1 80 ? 30.572 -19.969 -9.405 1.00 43.03 80 GLU A C 1
ATOM 631 O O . GLU A 1 80 ? 31.170 -21.034 -9.330 1.00 43.03 80 GLU A O 1
ATOM 636 N N . ASP A 1 81 ? 29.306 -19.871 -8.995 1.00 45.06 81 ASP A N 1
ATOM 637 C CA . ASP A 1 81 ? 28.544 -21.044 -8.510 1.00 45.06 81 ASP A CA 1
ATOM 638 C C . ASP A 1 81 ? 27.543 -21.582 -9.552 1.00 45.06 81 ASP A C 1
ATOM 640 O O . ASP A 1 81 ? 26.609 -22.323 -9.262 1.00 45.06 81 ASP A O 1
ATOM 644 N N . GLN A 1 82 ? 27.751 -21.207 -10.818 1.00 47.09 82 GLN A N 1
ATOM 645 C CA . GLN A 1 82 ? 27.129 -21.838 -11.988 1.00 47.09 82 GLN A CA 1
ATOM 646 C C . GLN A 1 82 ? 28.196 -22.427 -12.919 1.00 47.09 82 GLN A C 1
ATOM 648 O O . GLN A 1 82 ? 28.063 -22.402 -14.139 1.00 47.09 82 GLN A O 1
ATOM 653 N N . ALA A 1 83 ? 29.261 -22.996 -12.352 1.00 40.22 83 ALA A N 1
ATOM 654 C CA . ALA A 1 83 ? 30.107 -23.949 -13.060 1.00 40.22 83 ALA A CA 1
ATOM 655 C C . ALA A 1 83 ? 29.507 -25.359 -12.921 1.00 40.22 83 ALA A C 1
ATOM 657 O O . ALA A 1 83 ? 29.977 -26.206 -12.174 1.00 40.22 83 ALA A O 1
ATOM 658 N N . VAL A 1 84 ? 28.399 -25.546 -13.635 1.00 45.00 84 VAL A N 1
ATOM 659 C CA . VAL A 1 84 ? 28.054 -26.760 -14.375 1.00 45.00 84 VAL A CA 1
ATOM 660 C C . VAL A 1 84 ? 28.332 -28.096 -13.662 1.00 45.00 84 VAL A C 1
ATOM 662 O O . VAL A 1 84 ? 29.366 -28.736 -13.842 1.00 45.00 84 VAL A O 1
ATOM 665 N N . GLY A 1 85 ? 27.309 -28.599 -12.967 1.00 36.62 85 GLY A N 1
ATOM 666 C CA . GLY A 1 85 ? 27.076 -30.037 -12.872 1.00 36.62 85 GLY A CA 1
ATOM 667 C C . GLY A 1 85 ? 26.795 -30.591 -14.270 1.00 36.62 85 GLY A C 1
ATOM 668 O O . GLY A 1 85 ? 25.646 -30.688 -14.686 1.00 36.62 85 GLY A O 1
ATOM 669 N N . ALA A 1 86 ? 27.853 -30.887 -15.018 1.00 49.69 86 ALA A N 1
ATOM 670 C CA . ALA A 1 86 ? 27.801 -31.623 -16.273 1.00 49.69 86 ALA A CA 1
ATOM 671 C C . ALA A 1 86 ? 28.920 -32.659 -16.288 1.00 49.69 86 ALA A C 1
ATOM 673 O O . ALA A 1 86 ? 29.930 -32.469 -16.954 1.00 49.69 86 ALA A O 1
ATOM 674 N N . VAL A 1 87 ? 28.724 -33.761 -15.564 1.00 43.25 87 VAL A N 1
ATOM 675 C CA . VAL A 1 87 ? 29.293 -35.054 -15.958 1.00 43.25 87 VAL A CA 1
ATOM 676 C C . VAL A 1 87 ? 28.315 -36.150 -15.540 1.00 43.25 87 VAL A C 1
ATOM 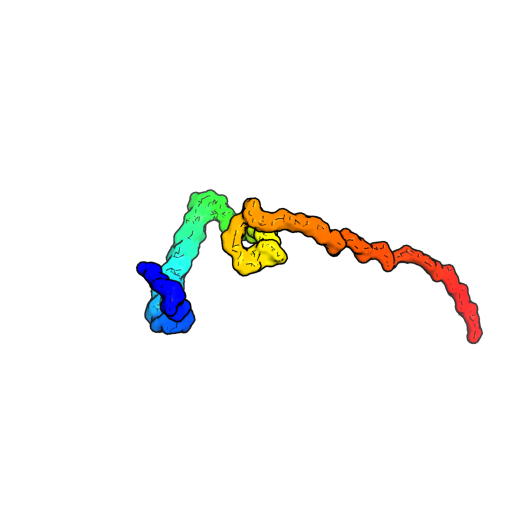678 O O . VAL A 1 87 ? 28.454 -36.740 -14.477 1.00 43.25 87 VAL A O 1
ATOM 681 N N . ASP A 1 88 ? 27.308 -36.406 -16.368 1.00 47.50 88 ASP A N 1
ATOM 682 C CA . ASP A 1 88 ? 26.835 -37.778 -16.546 1.00 47.50 88 ASP A CA 1
ATOM 683 C C . ASP A 1 88 ? 26.243 -37.917 -17.948 1.00 47.50 88 ASP A C 1
ATOM 685 O O . ASP A 1 88 ? 25.130 -37.463 -18.214 1.00 47.50 88 ASP A O 1
ATOM 689 N N . HIS A 1 89 ? 27.045 -38.449 -18.871 1.00 38.97 89 HIS A N 1
ATOM 690 C CA . HIS A 1 89 ? 26.532 -39.278 -19.954 1.00 38.97 89 HIS A CA 1
ATOM 691 C C . HIS A 1 89 ? 27.654 -40.038 -20.673 1.00 38.97 89 HIS A C 1
ATOM 693 O O . HIS A 1 89 ? 28.611 -39.438 -21.162 1.00 38.97 89 HIS A O 1
ATOM 699 N N . ASP A 1 90 ? 27.392 -41.344 -20.814 1.00 35.84 90 ASP A N 1
ATOM 700 C CA . ASP A 1 90 ? 27.902 -42.310 -21.800 1.00 35.84 90 ASP A CA 1
ATOM 701 C C . ASP A 1 90 ? 29.268 -42.947 -21.491 1.00 35.84 90 ASP A C 1
ATOM 703 O O . ASP A 1 90 ? 30.222 -42.258 -21.168 1.00 35.84 90 ASP A O 1
ATOM 707 N N . ARG A 1 91 ? 29.513 -44.259 -21.608 1.00 35.81 91 ARG A N 1
ATOM 708 C CA . ARG A 1 91 ? 28.886 -45.448 -22.236 1.00 35.81 91 ARG A CA 1
ATOM 709 C C . ARG A 1 91 ? 29.641 -46.653 -21.606 1.00 35.81 91 ARG A C 1
ATOM 711 O O . ARG A 1 91 ? 30.739 -46.470 -21.103 1.00 35.81 91 ARG A O 1
ATOM 718 N N . GLU A 1 92 ? 29.142 -47.886 -21.528 1.00 34.47 92 GLU A N 1
ATOM 719 C CA . GLU A 1 92 ? 29.153 -48.818 -22.659 1.00 34.47 92 GLU A CA 1
ATOM 720 C C . GLU A 1 92 ? 28.403 -50.122 -22.328 1.00 34.47 92 GLU A C 1
ATOM 722 O O . GLU A 1 92 ? 28.463 -50.665 -21.227 1.00 34.47 92 GLU A O 1
ATOM 727 N N . SER A 1 93 ? 27.693 -50.610 -23.338 1.00 47.06 93 SER A N 1
ATOM 728 C CA . SER A 1 93 ? 26.945 -51.861 -23.393 1.00 47.06 93 SER A CA 1
ATOM 729 C C . SER A 1 93 ? 27.880 -53.026 -23.708 1.00 47.06 93 SER A C 1
ATOM 731 O O . SER A 1 93 ? 28.563 -52.954 -24.725 1.00 47.06 93 SER A O 1
ATOM 733 N N . THR A 1 94 ? 27.787 -54.162 -23.012 1.00 40.84 94 THR A N 1
ATOM 734 C CA . THR A 1 94 ? 27.836 -55.471 -23.695 1.00 40.84 94 THR A CA 1
ATOM 735 C C . THR A 1 94 ? 27.194 -56.555 -22.835 1.00 40.84 94 THR A C 1
ATOM 737 O O . THR A 1 94 ? 27.571 -56.760 -21.686 1.00 40.84 94 THR A O 1
ATOM 740 N N . GLY A 1 95 ? 26.188 -57.231 -23.389 1.00 45.38 95 GLY A N 1
ATOM 741 C CA . GLY A 1 95 ? 25.536 -58.357 -22.735 1.00 45.38 95 GLY A CA 1
ATOM 742 C C . GLY A 1 95 ? 26.379 -59.627 -22.759 1.00 45.38 95 GLY A C 1
ATOM 743 O O . GLY A 1 95 ? 27.300 -59.752 -23.558 1.00 45.38 95 GLY A O 1
ATOM 744 N N . GLN A 1 96 ? 25.983 -60.596 -21.939 1.00 44.91 96 GLN A N 1
ATOM 745 C CA . GLN A 1 96 ? 25.984 -62.011 -22.305 1.00 44.91 96 GLN A CA 1
ATOM 746 C C . GLN A 1 96 ? 25.133 -62.796 -21.303 1.00 44.91 96 GLN A C 1
ATOM 748 O O . GLN A 1 96 ? 25.371 -62.785 -20.100 1.00 44.91 96 GLN A O 1
ATOM 753 N N . ALA A 1 97 ? 24.110 -63.461 -21.836 1.00 41.34 97 ALA A N 1
ATOM 754 C CA . ALA A 1 97 ? 23.456 -64.593 -21.204 1.00 41.34 97 ALA A CA 1
ATOM 755 C C . ALA A 1 97 ? 24.417 -65.791 -21.196 1.00 41.34 97 ALA A C 1
ATOM 757 O O . ALA A 1 97 ? 25.166 -65.940 -22.164 1.00 41.34 97 ALA A O 1
ATOM 758 N N . SER A 1 98 ? 24.338 -66.668 -20.189 1.00 46.84 98 SER A N 1
ATOM 759 C CA . SER A 1 98 ? 24.212 -68.130 -20.369 1.00 46.84 98 SER A CA 1
ATOM 760 C C . SER A 1 98 ? 24.341 -68.910 -19.051 1.00 46.84 98 SER A C 1
ATOM 762 O O . SER A 1 98 ? 25.319 -68.740 -18.332 1.00 46.84 98 SER A O 1
ATOM 764 N N . THR A 1 99 ? 23.402 -69.855 -18.908 1.00 47.94 99 THR A N 1
ATOM 765 C CA . THR A 1 99 ? 23.380 -71.122 -18.134 1.00 47.94 99 THR A CA 1
ATOM 766 C C . THR A 1 99 ? 23.237 -71.088 -16.618 1.00 47.94 99 THR A C 1
ATOM 768 O O . THR A 1 99 ? 24.182 -70.671 -15.921 1.00 47.94 99 THR A O 1
#

Radius of gyration: 26.88 Å; chains: 1; bounding box: 42×82×47 Å

InterPro domains:
  IPR025984 dCTP pyrophosphatase 1 [PF12643] (16-73)
  IPR052555 dCTP Pyrophosphatase [PTHR46523] (1-75)

pLDDT: mean 79.18, std 21.52, range [34.47, 98.75]

Sequence (99 aa):
QWKPDEEPGPQAWPPKERAALQEELSDVLIYLVALAARCHVDLPRAVLSKMDLNHRRYPAHLSRGSALKYTDLPHGATSEDQAVGAVDHDRESTGQAST

Foldseek 3Di:
DDDDPPDDDLVPDDPVVVVVVVVVVVVVVVVVVVVCVVVVHPVVVVVVVVVVVCCVLAPCVFPPVHPDGSVPTDPDDDDPPPPDPDDDDDDDDDDDDDD